Protein AF-A0A182I5I7-F1 (afdb_monomer_lite)

Structure (mmCIF, N/CA/C/O backbone):
data_AF-A0A182I5I7-F1
#
_entry.id   AF-A0A182I5I7-F1
#
loop_
_atom_site.group_PDB
_atom_site.id
_atom_site.type_symbol
_atom_site.label_atom_id
_atom_site.label_alt_id
_atom_site.label_comp_id
_atom_site.label_asym_id
_atom_site.label_entity_id
_atom_site.label_seq_id
_atom_site.pdbx_PDB_ins_code
_atom_site.Cartn_x
_atom_site.Cartn_y
_atom_site.Cartn_z
_atom_site.occupancy
_atom_site.B_iso_or_equiv
_atom_site.auth_seq_id
_atom_site.auth_comp_id
_atom_site.auth_asym_id
_atom_site.auth_atom_id
_atom_site.pdbx_PDB_model_num
ATOM 1 N N . MET A 1 1 ? 46.021 -22.955 30.684 1.00 37.31 1 MET A N 1
ATOM 2 C CA . MET A 1 1 ? 45.685 -24.211 29.983 1.00 37.31 1 MET A CA 1
ATOM 3 C C . MET A 1 1 ? 44.242 -24.090 29.513 1.00 37.31 1 MET A C 1
ATOM 5 O O . MET A 1 1 ? 43.369 -24.059 30.360 1.00 37.31 1 MET A O 1
ATOM 9 N N . ARG A 1 2 ? 44.069 -23.981 28.188 1.00 39.19 2 ARG A N 1
ATOM 10 C CA . ARG A 1 2 ? 42.848 -24.113 27.363 1.00 39.19 2 ARG A CA 1
ATOM 11 C C . ARG A 1 2 ? 41.698 -23.096 27.512 1.00 39.19 2 ARG A C 1
ATOM 13 O O . ARG A 1 2 ? 41.030 -23.014 28.531 1.00 39.19 2 ARG A O 1
ATOM 20 N N . ARG A 1 3 ? 41.512 -22.375 26.397 1.00 45.72 3 ARG A N 1
ATOM 21 C CA . ARG A 1 3 ? 40.328 -21.629 25.951 1.00 45.72 3 ARG A CA 1
ATOM 22 C C . ARG A 1 3 ? 39.200 -22.599 25.578 1.00 45.72 3 ARG A C 1
ATOM 24 O O . ARG A 1 3 ? 39.508 -23.755 25.299 1.00 45.72 3 ARG A O 1
ATOM 31 N N . HIS A 1 4 ? 37.973 -22.093 25.527 1.00 43.81 4 HIS A N 1
ATOM 32 C CA . HIS A 1 4 ? 37.020 -22.211 24.407 1.00 43.81 4 HIS A CA 1
ATOM 33 C C . HIS A 1 4 ? 35.789 -21.380 24.817 1.00 43.81 4 HIS A C 1
ATOM 35 O O . HIS A 1 4 ? 35.149 -21.698 25.810 1.00 43.81 4 HIS A O 1
ATOM 41 N N . ASP A 1 5 ? 35.683 -20.130 24.365 1.00 42.16 5 ASP A N 1
ATOM 42 C CA . ASP A 1 5 ? 35.058 -19.713 23.095 1.00 42.16 5 ASP A CA 1
ATOM 43 C C . ASP A 1 5 ? 33.548 -20.016 23.109 1.00 42.16 5 ASP A C 1
ATOM 45 O O . ASP A 1 5 ? 33.099 -21.019 22.564 1.00 42.16 5 ASP A O 1
ATOM 49 N N . ASP A 1 6 ? 32.779 -19.141 23.766 1.00 49.12 6 ASP A N 1
ATOM 50 C CA . ASP A 1 6 ? 31.317 -19.051 23.639 1.00 49.12 6 ASP A CA 1
ATOM 51 C C . ASP A 1 6 ? 31.016 -17.999 22.554 1.00 49.12 6 ASP A C 1
ATOM 53 O O . ASP A 1 6 ? 30.581 -16.878 22.815 1.00 49.12 6 ASP A O 1
ATOM 57 N N . GLU A 1 7 ? 31.422 -18.324 21.325 1.00 47.78 7 GLU A N 1
ATOM 58 C CA . GLU A 1 7 ? 31.256 -17.492 20.135 1.00 47.78 7 GLU A CA 1
ATOM 59 C C . GLU A 1 7 ? 30.037 -17.975 19.344 1.00 47.78 7 GLU A C 1
ATOM 61 O O . GLU A 1 7 ? 30.070 -18.991 18.656 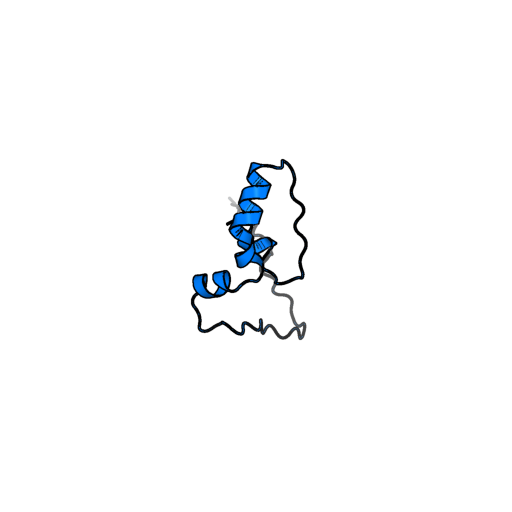1.00 47.78 7 GLU A O 1
ATOM 66 N N . SER A 1 8 ? 28.994 -17.149 19.385 1.00 44.09 8 SER A N 1
ATOM 67 C CA . SER A 1 8 ? 27.996 -16.962 18.331 1.00 44.09 8 SER A CA 1
ATOM 68 C C . SER A 1 8 ? 27.094 -18.155 17.973 1.00 44.09 8 SER A C 1
ATOM 70 O O . SER A 1 8 ? 27.479 -19.135 17.342 1.00 44.09 8 SER A O 1
ATOM 72 N N . PHE A 1 9 ? 25.798 -17.971 18.228 1.00 40.19 9 PHE A N 1
ATOM 73 C CA . PHE A 1 9 ? 24.741 -18.538 17.393 1.00 40.19 9 PHE A CA 1
ATOM 74 C C . PHE A 1 9 ? 24.877 -17.963 15.971 1.00 40.19 9 PHE A C 1
ATOM 76 O O . PHE A 1 9 ? 24.178 -17.022 15.592 1.00 40.19 9 PHE A O 1
ATOM 83 N N . ALA A 1 10 ? 25.818 -18.492 15.190 1.00 44.44 10 ALA A N 1
ATOM 84 C CA . ALA A 1 10 ? 25.897 -18.251 13.761 1.00 44.44 10 ALA A CA 1
ATOM 85 C C . ALA A 1 10 ? 24.683 -18.932 13.122 1.00 44.44 10 ALA A C 1
ATOM 87 O O . ALA A 1 10 ? 24.603 -20.153 13.026 1.00 44.44 10 ALA A O 1
ATOM 88 N N . SER A 1 11 ? 23.679 -18.138 12.755 1.00 44.78 11 SER A N 1
ATOM 89 C CA . SER A 1 11 ? 22.501 -18.646 12.068 1.00 44.78 11 SER A CA 1
ATOM 90 C C . SER A 1 11 ? 22.903 -19.242 10.718 1.00 44.78 11 SER A C 1
ATOM 92 O O . SER A 1 11 ? 23.261 -18.494 9.811 1.00 44.78 11 SER A O 1
ATOM 94 N N . GLU A 1 12 ? 22.772 -20.562 10.584 1.00 49.91 12 GLU A N 1
ATOM 95 C CA . GLU A 1 12 ? 22.821 -21.367 9.350 1.00 49.91 12 GLU A CA 1
ATOM 96 C C . GLU A 1 12 ? 21.692 -21.004 8.358 1.00 49.91 12 GLU A C 1
ATOM 98 O O . GLU A 1 12 ? 20.952 -21.855 7.872 1.00 49.91 12 GLU A O 1
ATOM 103 N N . ARG A 1 13 ? 21.512 -19.713 8.055 1.00 52.56 13 ARG A N 1
ATOM 104 C CA . ARG A 1 13 ? 20.494 -19.208 7.118 1.00 52.56 13 ARG A CA 1
ATOM 105 C C . ARG A 1 13 ? 21.043 -18.794 5.753 1.00 52.56 13 ARG A C 1
ATOM 107 O O . ARG A 1 13 ? 20.298 -18.213 4.977 1.00 52.56 13 ARG A O 1
ATOM 114 N N . ASP A 1 14 ? 22.285 -19.159 5.443 1.00 50.38 14 ASP A N 1
ATOM 115 C CA . ASP A 1 14 ? 22.876 -18.983 4.106 1.00 50.38 14 ASP A CA 1
ATOM 116 C C . ASP A 1 14 ? 23.019 -20.300 3.324 1.00 50.38 14 ASP A C 1
ATOM 118 O O . ASP A 1 14 ? 23.701 -20.358 2.301 1.00 50.38 14 ASP A O 1
ATOM 122 N N . ALA A 1 15 ? 22.339 -21.370 3.750 1.00 50.69 15 ALA A N 1
ATOM 123 C CA . ALA A 1 15 ? 22.168 -22.542 2.899 1.00 50.69 15 ALA A CA 1
ATOM 124 C C . ALA A 1 15 ? 21.197 -22.193 1.758 1.00 50.69 15 ALA A C 1
ATOM 126 O O . ALA A 1 15 ? 19.982 -22.366 1.871 1.00 50.69 15 ALA A O 1
ATOM 127 N N . ALA A 1 16 ? 21.739 -21.661 0.661 1.00 56.03 16 ALA A N 1
ATOM 128 C CA . ALA A 1 16 ? 21.028 -21.560 -0.603 1.00 56.03 16 ALA A CA 1
ATOM 129 C C . ALA A 1 16 ? 20.538 -22.968 -0.993 1.00 56.03 16 ALA A C 1
ATOM 131 O O . ALA A 1 16 ? 21.353 -23.896 -1.022 1.00 56.03 16 ALA A O 1
ATOM 132 N N . PRO A 1 17 ? 19.235 -23.170 -1.255 1.00 49.72 17 PRO A N 1
ATOM 133 C CA . PRO A 1 17 ? 18.750 -24.475 -1.668 1.00 49.72 17 PRO A CA 1
ATOM 134 C C . PRO A 1 17 ? 19.385 -24.830 -3.016 1.00 49.72 17 PRO A C 1
ATOM 136 O O . PRO A 1 17 ? 19.289 -24.074 -3.983 1.00 49.72 17 PRO A O 1
ATOM 139 N N . ALA A 1 18 ? 20.087 -25.961 -3.035 1.00 54.69 18 ALA A N 1
ATOM 140 C CA . ALA A 1 18 ? 20.662 -26.549 -4.232 1.00 54.69 18 ALA A CA 1
ATOM 141 C C . ALA A 1 18 ? 19.535 -27.044 -5.151 1.00 54.69 18 ALA A C 1
ATOM 143 O O . ALA A 1 18 ? 18.673 -27.797 -4.706 1.00 54.69 18 ALA A O 1
ATOM 144 N N . ASP A 1 19 ? 19.581 -26.591 -6.405 1.00 55.53 19 ASP A N 1
ATOM 145 C CA . ASP A 1 19 ? 18.786 -27.022 -7.559 1.00 55.53 19 ASP A CA 1
ATOM 146 C C . ASP A 1 19 ? 17.280 -27.219 -7.336 1.00 55.53 19 ASP A C 1
ATOM 148 O O . ASP A 1 19 ? 16.779 -28.330 -7.169 1.00 55.53 19 ASP A O 1
ATOM 152 N N . ASP A 1 20 ? 16.535 -26.128 -7.508 1.00 48.66 20 ASP A N 1
ATOM 153 C CA . ASP A 1 20 ? 15.215 -26.210 -8.124 1.00 48.66 20 ASP A CA 1
ATOM 154 C C . ASP A 1 20 ? 15.229 -25.296 -9.352 1.00 48.66 20 ASP A C 1
ATOM 156 O O . ASP A 1 20 ? 15.646 -24.138 -9.273 1.00 48.66 20 ASP A O 1
ATOM 160 N N . HIS A 1 21 ? 14.809 -25.809 -10.508 1.00 54.84 21 HIS A N 1
ATOM 161 C CA . HIS A 1 21 ? 14.714 -25.070 -11.773 1.00 54.84 21 HIS A CA 1
ATOM 162 C C . HIS A 1 21 ? 13.568 -24.034 -11.743 1.00 54.84 21 HIS A C 1
ATOM 164 O O . HIS A 1 21 ? 12.802 -23.885 -12.696 1.00 54.84 21 HIS A O 1
ATOM 170 N N . VAL A 1 22 ? 13.448 -23.273 -10.657 1.00 58.75 22 VAL A N 1
ATOM 171 C CA . VAL A 1 22 ? 12.656 -22.053 -10.606 1.00 58.7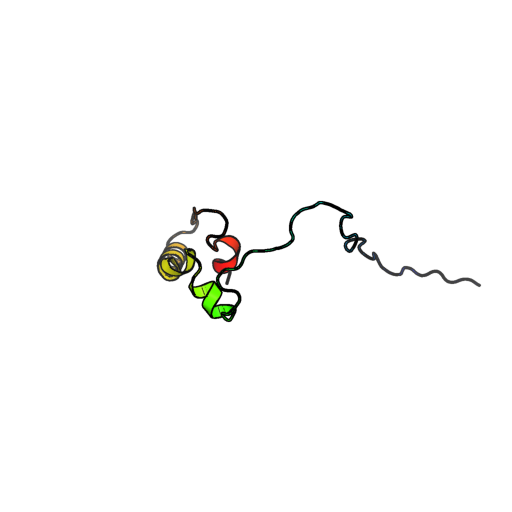5 22 VAL A CA 1
ATOM 172 C C . VAL A 1 22 ? 13.471 -21.008 -11.345 1.00 58.75 22 VAL A C 1
ATOM 174 O O . VAL A 1 22 ? 14.527 -20.575 -10.890 1.00 58.75 22 VAL A O 1
ATOM 177 N N . THR A 1 23 ? 13.010 -20.609 -12.526 1.00 54.75 23 THR A N 1
ATOM 178 C CA . THR A 1 23 ? 13.592 -19.467 -13.227 1.00 54.75 23 THR A CA 1
ATOM 179 C C . THR A 1 23 ? 13.549 -18.274 -12.271 1.00 54.75 23 THR A C 1
ATOM 181 O O . THR A 1 23 ? 12.489 -17.715 -12.012 1.00 54.75 23 THR A O 1
ATOM 184 N N . SER A 1 24 ? 14.703 -17.864 -11.736 1.00 62.75 24 SER A N 1
ATOM 185 C CA . SER A 1 24 ? 14.840 -16.730 -10.806 1.00 62.75 24 SER A CA 1
ATOM 186 C C . SER A 1 24 ? 14.570 -15.374 -11.475 1.00 62.75 24 SER A C 1
ATOM 188 O O . SER A 1 24 ? 14.936 -14.317 -10.959 1.00 62.75 24 SER A O 1
ATOM 190 N N . PHE A 1 25 ? 13.974 -15.393 -12.666 1.00 63.09 25 PHE A N 1
ATOM 191 C CA . PHE A 1 25 ? 13.635 -14.223 -13.444 1.00 63.09 25 PHE A CA 1
ATOM 192 C C . PHE A 1 25 ? 12.347 -13.631 -12.886 1.00 63.09 25 PHE A C 1
ATOM 194 O O . PHE A 1 25 ? 11.238 -13.962 -13.302 1.00 63.09 25 PHE A O 1
ATOM 201 N N . VAL A 1 26 ? 12.503 -12.715 -11.934 1.00 69.38 26 VAL A N 1
ATOM 202 C CA . VAL A 1 26 ? 11.419 -11.826 -11.526 1.00 69.38 26 VAL A CA 1
ATOM 203 C C . VAL A 1 26 ? 11.160 -10.860 -12.681 1.00 69.38 26 VAL A C 1
ATOM 205 O O . VAL A 1 26 ? 11.928 -9.926 -12.913 1.00 69.38 26 VAL A O 1
ATOM 208 N N . PHE A 1 27 ? 10.091 -11.097 -13.443 1.00 78.75 27 PHE A N 1
ATOM 209 C CA . PHE A 1 27 ? 9.701 -10.205 -14.530 1.00 78.75 27 PHE A CA 1
ATOM 210 C C . PHE A 1 27 ? 9.183 -8.881 -13.962 1.00 78.75 27 PHE A C 1
ATOM 212 O O . PHE A 1 27 ? 8.108 -8.814 -13.368 1.00 78.75 27 PHE A O 1
ATOM 219 N N . ASN A 1 28 ? 9.949 -7.813 -14.175 1.00 84.81 28 ASN A N 1
ATOM 220 C CA . ASN A 1 28 ? 9.535 -6.446 -13.898 1.00 84.81 28 ASN A CA 1
ATOM 221 C C . ASN A 1 28 ? 9.500 -5.659 -15.213 1.00 84.81 28 ASN A C 1
ATOM 223 O O . ASN A 1 28 ? 10.528 -5.171 -15.688 1.00 84.81 28 ASN A O 1
ATOM 227 N N . ALA A 1 29 ? 8.302 -5.490 -15.779 1.00 84.50 29 ALA A N 1
ATOM 228 C CA . ALA A 1 29 ? 8.080 -4.711 -17.003 1.00 84.50 29 ALA A CA 1
ATOM 229 C C . ALA A 1 29 ? 8.562 -3.248 -16.900 1.00 84.50 29 ALA A C 1
ATOM 231 O O . ALA A 1 29 ? 8.697 -2.551 -17.904 1.00 84.50 29 ALA A O 1
ATOM 232 N N . HIS A 1 30 ? 8.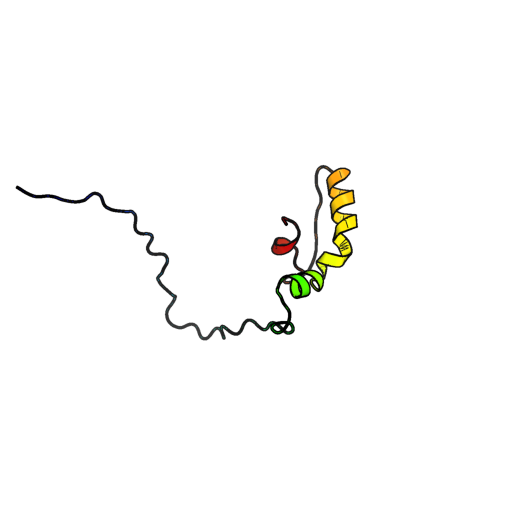812 -2.768 -15.684 1.00 88.00 30 HIS A N 1
ATOM 233 C CA . HIS A 1 30 ? 9.179 -1.397 -15.371 1.00 88.00 30 HIS A CA 1
ATOM 234 C C . HIS A 1 30 ? 10.599 -1.275 -14.806 1.00 88.00 30 HIS A C 1
ATOM 236 O O . HIS A 1 30 ? 10.919 -0.261 -14.194 1.00 88.00 30 HIS A O 1
ATOM 242 N N . GLN A 1 31 ? 11.471 -2.262 -15.045 1.00 88.38 31 GLN A N 1
ATOM 243 C CA . GLN A 1 31 ? 12.847 -2.295 -14.527 1.00 88.38 31 GLN A CA 1
ATOM 244 C C . GLN A 1 31 ? 13.697 -1.052 -14.849 1.00 88.38 31 GLN A C 1
ATOM 246 O O . GLN A 1 31 ? 14.592 -0.709 -14.085 1.00 88.38 31 GLN A O 1
ATOM 251 N N . SER A 1 32 ? 13.422 -0.366 -15.964 1.00 92.62 32 SER A N 1
ATOM 252 C CA . SER A 1 32 ? 14.134 0.851 -16.377 1.00 92.62 32 SER A CA 1
ATOM 253 C C . SER A 1 32 ? 13.729 2.097 -15.586 1.00 92.62 32 SER A C 1
ATOM 255 O O . SER A 1 32 ? 14.393 3.129 -15.664 1.00 92.62 32 SER A O 1
ATOM 257 N N . LEU A 1 33 ? 12.627 2.027 -14.841 1.00 94.00 33 LEU A N 1
ATOM 258 C CA . LEU A 1 33 ? 12.113 3.127 -14.038 1.00 94.00 33 LEU A CA 1
ATOM 259 C C . LEU A 1 33 ? 12.741 3.079 -12.649 1.00 94.00 33 LEU A C 1
ATOM 261 O O . LEU A 1 33 ? 13.023 2.007 -12.120 1.00 94.00 33 LEU A O 1
ATOM 265 N N . ASN A 1 34 ? 12.914 4.238 -12.016 1.00 95.31 34 ASN A N 1
ATOM 266 C CA . ASN A 1 34 ? 13.331 4.260 -10.618 1.00 95.31 34 ASN A CA 1
ATOM 267 C C . ASN A 1 34 ? 12.245 3.650 -9.709 1.00 95.31 34 ASN A C 1
ATOM 269 O O . ASN A 1 34 ? 11.066 3.586 -10.069 1.00 95.31 34 ASN A O 1
ATOM 273 N N . LEU A 1 35 ? 12.640 3.221 -8.508 1.00 92.25 35 LEU A N 1
ATOM 274 C CA . LEU A 1 35 ? 11.749 2.501 -7.599 1.00 92.25 35 LEU A CA 1
ATO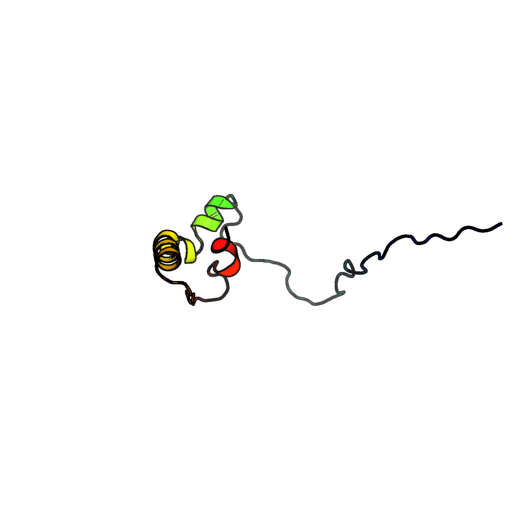M 275 C C . LEU A 1 35 ? 10.501 3.311 -7.214 1.00 92.25 35 LEU A C 1
ATOM 277 O O . LEU A 1 35 ? 9.419 2.742 -7.122 1.00 92.25 35 LEU A O 1
ATOM 281 N N . ALA A 1 36 ? 10.620 4.630 -7.038 1.00 93.81 36 ALA A N 1
ATOM 282 C CA . ALA A 1 36 ? 9.473 5.486 -6.735 1.00 93.81 36 ALA A CA 1
ATOM 283 C C . ALA A 1 36 ? 8.449 5.475 -7.883 1.00 93.81 36 ALA A C 1
ATOM 285 O O . ALA A 1 36 ? 7.274 5.202 -7.666 1.00 93.81 36 ALA A O 1
ATOM 286 N N . ALA A 1 37 ? 8.902 5.656 -9.123 1.00 95.00 37 ALA A N 1
ATOM 287 C CA . ALA A 1 37 ? 8.051 5.636 -10.310 1.00 95.00 37 ALA A CA 1
ATOM 288 C C . ALA A 1 37 ? 7.440 4.253 -10.598 1.00 95.00 37 ALA A C 1
ATOM 290 O O . ALA A 1 37 ? 6.404 4.166 -11.260 1.00 95.00 37 ALA A O 1
ATOM 291 N N . GLN A 1 38 ? 8.071 3.172 -10.139 1.00 94.12 38 GLN A N 1
ATOM 292 C CA . GLN A 1 38 ? 7.476 1.835 -10.166 1.00 94.12 38 GLN A CA 1
ATOM 293 C C . GLN A 1 38 ? 6.374 1.694 -9.107 1.00 94.12 38 GLN A C 1
ATOM 295 O O . GLN A 1 38 ? 5.290 1.210 -9.418 1.00 94.12 38 GLN A O 1
ATOM 300 N N . ARG A 1 39 ? 6.619 2.162 -7.874 1.00 94.19 39 ARG A N 1
ATOM 301 C CA . ARG A 1 39 ? 5.632 2.141 -6.779 1.00 94.19 39 ARG A CA 1
ATOM 302 C C . ARG A 1 39 ? 4.382 2.951 -7.112 1.00 94.19 39 ARG A C 1
ATOM 304 O O . ARG A 1 39 ? 3.278 2.481 -6.860 1.00 94.19 39 ARG A O 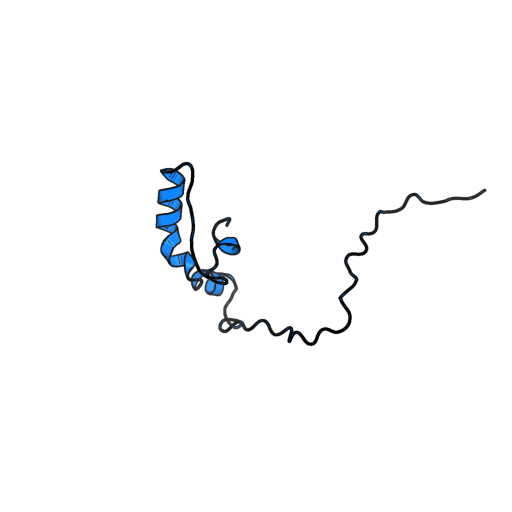1
ATOM 311 N N . GLU A 1 40 ? 4.552 4.102 -7.761 1.00 95.00 40 GLU A N 1
ATOM 312 C CA . GLU A 1 40 ? 3.438 4.939 -8.221 1.00 95.00 40 GLU A CA 1
ATOM 313 C C . GLU A 1 40 ? 2.526 4.233 -9.241 1.00 95.00 40 GLU A C 1
ATOM 315 O O . GLU A 1 40 ? 1.360 4.590 -9.381 1.00 95.00 40 GLU A O 1
ATOM 320 N N . ARG A 1 41 ? 3.033 3.212 -9.942 1.00 94.38 41 ARG A N 1
ATOM 321 C CA . ARG A 1 41 ? 2.270 2.430 -10.926 1.00 94.38 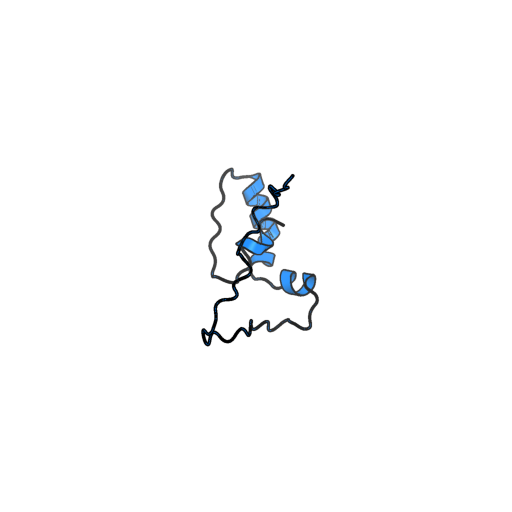41 ARG A CA 1
ATOM 322 C C . ARG A 1 41 ? 1.568 1.208 -10.335 1.00 94.38 41 ARG A C 1
ATOM 324 O O . ARG A 1 41 ? 0.826 0.546 -11.056 1.00 94.38 41 ARG A O 1
ATOM 331 N N . LEU A 1 42 ? 1.793 0.877 -9.061 1.00 95.00 42 LEU A N 1
ATOM 332 C CA . LEU A 1 42 ? 1.119 -0.265 -8.445 1.00 95.00 42 LEU A CA 1
ATOM 333 C C . LEU A 1 42 ? -0.389 0.007 -8.324 1.00 95.00 42 LEU A C 1
ATOM 335 O O . LEU A 1 42 ? -0.766 1.104 -7.905 1.00 95.00 42 LEU A O 1
ATOM 339 N N . PRO A 1 43 ? -1.262 -0.983 -8.604 1.00 96.00 43 PRO A N 1
ATOM 340 C CA . PRO A 1 43 ? -2.713 -0.787 -8.606 1.00 96.00 43 PRO A CA 1
ATOM 341 C C . PRO A 1 43 ? -3.278 -0.178 -7.321 1.00 96.00 43 PRO A C 1
ATOM 343 O O . PRO A 1 43 ? -4.260 0.556 -7.375 1.00 96.00 43 PRO A O 1
ATOM 346 N N . ILE A 1 44 ? -2.668 -0.450 -6.163 1.00 96.56 44 ILE A N 1
ATOM 347 C CA . ILE A 1 44 ? -3.114 0.111 -4.884 1.00 96.56 44 ILE A CA 1
ATOM 348 C C . ILE A 1 44 ? -2.925 1.631 -4.767 1.00 96.56 44 ILE A C 1
ATOM 350 O O . ILE A 1 44 ? -3.644 2.278 -4.007 1.00 96.56 44 ILE A O 1
ATOM 354 N N . ARG A 1 45 ? -1.990 2.226 -5.519 1.00 96.25 45 ARG A N 1
ATOM 355 C CA . ARG A 1 45 ? -1.599 3.634 -5.362 1.00 96.25 45 ARG A CA 1
ATOM 356 C C . ARG A 1 45 ? -2.756 4.610 -5.587 1.00 96.25 45 ARG A C 1
ATOM 358 O O . ARG A 1 45 ? -2.808 5.647 -4.921 1.00 96.25 45 ARG A O 1
ATOM 365 N N . GLN A 1 46 ? -3.678 4.268 -6.488 1.00 96.50 46 GLN A N 1
ATOM 366 C CA . GLN A 1 46 ? -4.855 5.082 -6.812 1.00 96.50 46 GLN A CA 1
ATOM 367 C C . GLN A 1 46 ? -5.850 5.200 -5.645 1.00 96.50 46 GLN A C 1
ATOM 369 O O . GLN A 1 46 ? -6.624 6.148 -5.594 1.00 96.50 46 GLN A O 1
ATOM 374 N N . TYR A 1 47 ? -5.810 4.268 -4.687 1.00 96.56 47 TYR A N 1
ATOM 375 C CA . TYR A 1 47 ? -6.730 4.226 -3.547 1.00 96.56 47 TYR A CA 1
ATOM 376 C C . TYR A 1 47 ? -6.152 4.861 -2.281 1.00 96.56 47 TYR A C 1
ATOM 378 O O . TYR A 1 47 ? -6.792 4.807 -1.235 1.00 96.56 47 TYR A O 1
ATOM 386 N N . ARG A 1 48 ? -4.954 5.459 -2.347 1.00 96.12 48 ARG A N 1
ATOM 387 C CA . ARG A 1 48 ? -4.234 5.975 -1.173 1.00 96.12 48 ARG A CA 1
ATOM 388 C C . ARG A 1 48 ? -5.114 6.856 -0.285 1.00 96.12 48 ARG A C 1
ATOM 390 O O . ARG A 1 48 ? -5.207 6.606 0.911 1.00 96.12 48 ARG A O 1
ATOM 397 N N . ASP A 1 49 ? -5.785 7.840 -0.870 1.00 97.56 49 ASP A N 1
ATOM 398 C CA . ASP A 1 49 ? -6.559 8.812 -0.093 1.00 97.56 49 ASP A CA 1
ATOM 399 C C . ASP A 1 49 ? -7.827 8.185 0.504 1.00 97.56 49 ASP A C 1
ATOM 401 O O . ASP A 1 49 ? -8.206 8.497 1.628 1.00 97.56 49 ASP A O 1
ATOM 405 N N . GLN A 1 50 ? -8.435 7.222 -0.196 1.00 97.81 50 GLN A N 1
ATOM 406 C CA . GLN A 1 50 ? -9.570 6.453 0.323 1.00 97.81 50 GLN A CA 1
ATOM 407 C C . GLN A 1 50 ? -9.153 5.544 1.484 1.00 97.81 50 GLN A C 1
ATOM 409 O O . GLN A 1 50 ? -9.873 5.440 2.472 1.00 97.81 50 GLN A O 1
ATOM 414 N N . ILE A 1 51 ? -7.980 4.910 1.390 1.00 97.06 51 ILE A N 1
ATOM 415 C CA . ILE A 1 51 ? -7.423 4.087 2.470 1.00 97.06 51 ILE A CA 1
ATOM 416 C C . ILE A 1 51 ? -7.161 4.958 3.701 1.00 97.06 51 ILE A C 1
ATOM 418 O O . ILE A 1 51 ? -7.574 4.581 4.793 1.00 97.06 51 ILE A O 1
ATOM 422 N N . LEU A 1 52 ? -6.537 6.128 3.531 1.00 97.25 52 LEU A N 1
ATOM 423 C CA . LEU A 1 52 ? -6.275 7.061 4.632 1.00 97.25 52 LEU A CA 1
ATOM 424 C C . LEU A 1 52 ? -7.566 7.551 5.289 1.00 97.25 52 LEU A C 1
ATOM 426 O O . LEU A 1 52 ? -7.677 7.499 6.510 1.00 97.25 52 LEU A O 1
ATOM 430 N N . TYR A 1 53 ? -8.556 7.943 4.486 1.00 98.31 53 TYR A N 1
ATOM 431 C CA . TYR A 1 53 ? -9.877 8.307 4.987 1.00 98.31 53 TYR A CA 1
ATOM 432 C C . TYR A 1 53 ? -10.488 7.174 5.822 1.00 98.31 53 TYR A C 1
ATOM 434 O O . TYR A 1 53 ? -10.920 7.390 6.952 1.00 98.31 53 TYR A O 1
ATOM 442 N N . CYS A 1 54 ? -10.474 5.941 5.312 1.00 98.00 54 CYS A N 1
ATOM 443 C CA . CYS A 1 54 ? -11.006 4.799 6.043 1.00 98.00 54 CYS A CA 1
ATOM 444 C C . CYS A 1 54 ? -10.233 4.503 7.338 1.00 98.00 54 CYS A C 1
ATOM 446 O O . CYS A 1 54 ? -10.855 4.149 8.332 1.00 98.00 54 CYS A O 1
ATOM 448 N N . LEU A 1 55 ? -8.907 4.655 7.354 1.00 96.06 55 LEU A N 1
ATOM 449 C CA . LEU A 1 55 ? -8.097 4.468 8.565 1.00 96.06 55 LEU A CA 1
ATOM 450 C C . LEU A 1 55 ? -8.387 5.526 9.636 1.00 96.06 55 LEU A C 1
ATOM 452 O O . LEU A 1 55 ? -8.314 5.225 10.823 1.00 96.06 55 LEU A O 1
ATOM 456 N N . GLU A 1 56 ? -8.724 6.749 9.229 1.00 98.06 56 GLU A N 1
ATOM 457 C CA . GLU A 1 56 ? -9.116 7.817 10.152 1.00 98.06 56 GLU A CA 1
ATOM 458 C C . GLU A 1 56 ? -10.504 7.568 10.767 1.00 98.06 56 GLU A C 1
ATOM 460 O O . GLU A 1 56 ? -10.731 7.876 11.935 1.00 98.06 56 GLU A O 1
ATOM 465 N N . HIS A 1 57 ? -11.429 6.983 10.000 1.00 98.56 57 HIS A N 1
ATOM 466 C CA . HIS A 1 57 ? -12.838 6.862 10.393 1.00 98.56 57 HIS A CA 1
ATOM 467 C C . HIS A 1 57 ? -13.207 5.496 10.983 1.00 98.56 57 HIS A C 1
ATOM 469 O O . HIS A 1 57 ? -14.200 5.387 11.705 1.00 98.56 57 HIS A O 1
ATOM 475 N N . TYR A 1 58 ? -12.435 4.449 10.690 1.00 98.31 58 TYR A N 1
ATOM 476 C CA . TYR A 1 58 ? -12.746 3.083 11.091 1.00 98.31 58 TYR A CA 1
ATOM 477 C C . TYR A 1 58 ? -11.576 2.447 11.834 1.00 98.31 58 TYR A C 1
ATOM 479 O O . TYR A 1 58 ? -10.450 2.396 11.349 1.00 98.31 58 TYR A O 1
ATOM 487 N N . GLN A 1 59 ? -11.876 1.852 12.990 1.00 98.12 59 GLN A N 1
ATOM 488 C CA . GLN A 1 59 ? -10.892 1.109 13.781 1.00 98.12 59 GLN A CA 1
ATOM 489 C C . GLN A 1 59 ? -10.346 -0.125 13.043 1.00 98.12 59 GLN A C 1
ATOM 491 O O . GLN A 1 59 ? -9.257 -0.610 13.341 1.00 98.12 59 GLN A O 1
ATOM 496 N N . THR A 1 60 ? -11.108 -0.687 12.105 1.00 97.75 60 THR A N 1
ATOM 497 C CA . THR A 1 60 ? -10.716 -1.879 11.351 1.00 97.75 60 THR A CA 1
ATOM 498 C C . THR A 1 60 ? -11.085 -1.707 9.888 1.00 97.75 60 THR A C 1
ATOM 500 O O . THR A 1 60 ? -12.229 -1.398 9.562 1.00 97.75 60 THR A O 1
ATOM 503 N N . LEU A 1 61 ? -10.110 -1.942 9.009 1.00 97.06 61 LEU A N 1
ATOM 504 C CA . LEU A 1 61 ? -10.248 -1.847 7.561 1.00 97.06 61 LEU A CA 1
ATOM 505 C C . LEU A 1 61 ? -9.831 -3.171 6.913 1.00 97.06 61 LEU A C 1
ATOM 507 O O . LEU A 1 61 ? -8.731 -3.667 7.152 1.00 97.06 61 LEU A O 1
ATOM 511 N N . VAL A 1 62 ? -10.701 -3.729 6.070 1.00 97.00 62 VAL A N 1
ATOM 512 C CA . VAL A 1 62 ? -10.420 -4.941 5.288 1.00 97.00 62 VAL A CA 1
ATOM 513 C C . VAL A 1 62 ? -10.033 -4.541 3.867 1.00 97.00 62 VAL A C 1
ATOM 515 O O . VAL A 1 62 ? -10.831 -3.950 3.144 1.00 97.00 62 VAL A O 1
ATOM 518 N N . LEU A 1 63 ? -8.809 -4.880 3.455 1.00 96.12 63 LEU A N 1
ATOM 519 C CA . LEU A 1 63 ? -8.288 -4.596 2.116 1.00 96.12 63 LEU A CA 1
ATOM 520 C C . LEU A 1 63 ? -8.236 -5.876 1.275 1.00 96.12 63 LEU A C 1
ATOM 522 O O . LEU A 1 63 ? -7.506 -6.811 1.601 1.00 96.12 63 LEU A O 1
ATOM 526 N N . VAL A 1 64 ? -8.966 -5.896 0.159 1.00 96.31 64 VAL A N 1
ATOM 527 C CA . VAL A 1 64 ? -9.017 -7.031 -0.778 1.00 96.31 64 VAL A CA 1
ATOM 528 C C . VAL A 1 64 ? -8.356 -6.648 -2.100 1.00 96.31 64 VAL A C 1
ATOM 530 O O . VAL A 1 64 ? -8.531 -5.541 -2.600 1.00 96.31 64 VAL A O 1
ATOM 533 N N . GLY A 1 65 ? -7.581 -7.563 -2.679 1.00 93.44 65 GLY A N 1
ATOM 534 C CA . GLY A 1 65 ? -6.993 -7.396 -4.008 1.00 93.44 65 GLY A CA 1
ATOM 535 C C . GLY A 1 65 ? -6.095 -8.570 -4.383 1.00 93.44 65 GLY A C 1
ATOM 536 O O . GLY A 1 65 ? -5.633 -9.304 -3.508 1.00 93.44 65 GLY A O 1
ATOM 537 N N . GLU A 1 66 ? -5.795 -8.721 -5.667 1.00 96.44 66 GLU A N 1
ATOM 538 C CA . GLU A 1 66 ? -4.948 -9.801 -6.191 1.00 96.44 66 GLU A CA 1
ATOM 539 C C . GLU A 1 66 ? -3.485 -9.737 -5.709 1.00 96.44 66 GLU A C 1
ATOM 541 O O . GLU A 1 66 ? -2.997 -8.702 -5.241 1.00 96.44 66 GLU A O 1
ATOM 546 N N . THR A 1 67 ? -2.759 -10.851 -5.798 1.00 93.56 67 THR A N 1
ATOM 547 C CA . THR A 1 67 ? -1.311 -10.886 -5.534 1.00 93.56 67 THR A CA 1
ATOM 548 C C . THR A 1 67 ? -0.577 -9.951 -6.498 1.00 93.56 67 THR A C 1
ATOM 550 O O . THR A 1 67 ? -0.923 -9.865 -7.666 1.00 93.56 67 THR A O 1
ATOM 553 N N . GLY A 1 68 ? 0.431 -9.221 -6.012 1.00 91.31 68 GLY A N 1
ATOM 554 C CA . GLY A 1 68 ? 1.170 -8.249 -6.831 1.00 91.31 68 GLY A CA 1
ATOM 555 C C . GLY A 1 68 ? 0.536 -6.855 -6.913 1.00 91.31 68 GLY A C 1
ATOM 556 O O . GLY A 1 68 ? 1.196 -5.917 -7.347 1.00 91.31 68 GLY A O 1
ATOM 557 N N . SER A 1 69 ? -0.678 -6.654 -6.384 1.00 94.38 69 SER A N 1
ATOM 558 C CA . SER A 1 69 ? -1.350 -5.343 -6.414 1.00 94.38 69 SER A CA 1
ATOM 559 C C . SER A 1 69 ? -0.698 -4.255 -5.539 1.00 94.38 69 SER A C 1
ATOM 561 O O . SER A 1 69 ? -1.094 -3.092 -5.598 1.00 94.38 69 SER A O 1
ATOM 563 N N . GLY A 1 70 ? 0.273 -4.626 -4.697 1.00 95.00 70 GLY A N 1
ATOM 564 C CA . GLY A 1 70 ? 1.002 -3.711 -3.814 1.00 95.00 70 GLY A CA 1
ATOM 565 C C . GLY A 1 70 ? 0.460 -3.584 -2.385 1.00 95.00 70 GLY A C 1
ATOM 566 O O . GLY A 1 70 ? 0.971 -2.760 -1.638 1.00 95.00 70 GLY A O 1
ATOM 567 N N . LYS A 1 71 ? -0.529 -4.392 -1.966 1.00 96.31 71 LYS A N 1
ATOM 568 C CA . LYS A 1 71 ? -1.137 -4.328 -0.611 1.00 96.31 71 LYS A CA 1
ATOM 569 C C . LYS A 1 71 ? -0.109 -4.365 0.521 1.00 96.31 71 LYS A C 1
ATOM 571 O O . LYS A 1 71 ? 0.083 -3.372 1.211 1.00 96.31 71 LYS A O 1
ATOM 576 N N . SER A 1 72 ? 0.594 -5.482 0.680 1.00 95.69 72 SER A N 1
ATOM 577 C CA . SER A 1 72 ? 1.531 -5.664 1.796 1.00 95.69 72 SER A CA 1
ATOM 578 C C . SER A 1 72 ? 2.773 -4.776 1.700 1.00 95.69 72 SER A C 1
ATOM 580 O O . SER A 1 72 ? 3.476 -4.612 2.689 1.00 95.69 72 SER A O 1
ATOM 582 N N . THR A 1 73 ? 3.063 -4.219 0.519 1.00 95.25 73 THR A N 1
ATOM 583 C CA . THR A 1 73 ? 4.284 -3.442 0.282 1.00 95.25 73 THR A CA 1
ATOM 584 C C . THR A 1 73 ? 4.069 -1.935 0.345 1.00 95.25 73 THR A C 1
ATOM 586 O O . THR A 1 73 ? 5.014 -1.239 0.696 1.00 95.25 73 THR A O 1
ATOM 589 N N . GLN A 1 74 ? 2.881 -1.416 0.012 1.00 95.19 74 GLN A N 1
ATOM 590 C CA . GLN A 1 74 ? 2.605 0.028 -0.029 1.00 95.19 74 GLN A CA 1
ATOM 591 C C . GLN A 1 74 ? 1.767 0.533 1.148 1.00 95.19 74 GLN A C 1
ATOM 593 O O . GLN A 1 74 ? 1.902 1.695 1.493 1.00 95.19 74 GLN A O 1
ATOM 598 N N . VAL A 1 75 ? 0.910 -0.294 1.760 1.00 94.38 75 VAL A N 1
ATOM 599 C CA . VAL A 1 75 ? 0.031 0.165 2.859 1.00 94.38 75 VAL A CA 1
ATOM 600 C C . VAL A 1 75 ? 0.807 0.581 4.118 1.00 94.38 75 VAL A C 1
ATOM 602 O O . VAL A 1 75 ? 0.406 1.566 4.728 1.00 94.38 75 VAL A O 1
ATOM 605 N N . PRO A 1 76 ? 1.895 -0.107 4.529 1.00 92.56 76 PRO A N 1
ATOM 606 C CA . PRO A 1 76 ? 2.653 0.302 5.716 1.00 92.56 76 PRO A CA 1
ATOM 607 C C . PRO A 1 76 ? 3.587 1.510 5.523 1.00 92.56 76 PRO A C 1
ATOM 609 O O . PRO A 1 76 ? 4.155 1.964 6.513 1.00 92.56 76 PRO A O 1
ATOM 612 N N . GLN A 1 77 ? 3.831 1.949 4.280 1.00 83.25 77 GLN A N 1
ATOM 613 C CA . GLN A 1 77 ? 4.742 3.063 3.969 1.00 83.25 77 GLN A CA 1
ATOM 614 C C . GLN A 1 77 ? 4.051 4.414 4.147 1.00 83.25 77 GLN A C 1
ATOM 616 O O . GLN A 1 77 ? 4.741 5.342 4.621 1.00 83.25 77 GLN A O 1
#

Sequence (77 aa):
MRRHDDESFASERDAAPADDHVTSFVFNAHQSLNLAAQRERLPIRQYRDQILYCLEHYQTLVLVGETGSGKSTQVPQ

Organism: Anopheles arabiensis (NCBI:txid7173)

pLDDT: mean 79.54, std 21.54, range [37.31, 98.56]

InterPro domains:
  IPR027417 P-loop containing nucleoside triphosphate hydrolase [G3DSA:3.40.50.300] (1-77)
  IPR027417 P-loop containing nucleoside triphosphate hydrolase [SSF52540] (37-77)

Radius of gyration: 21.53 Å; chains: 1; bounding box: 58×36×47 Å

Foldseek 3Di:
DDDDDPDDPPPPPPPDDPDDPPPPDPDDPCVVDPPVVSLCPQQCNVCVVVLVVCVVVDPDDDDDDDPRSCVVPPPVD

Secondary structure (DSSP, 8-state):
---------------PPP----------TTTTS-HHHHHTTSGGGGGHHHHHHHHHH-S-------TTSSHHHHTT-